Protein AF-A0A952E881-F1 (afdb_monomer)

Foldseek 3Di:
DPPLPDWDWDKDADPPDPQKIKIWTQDPPVRDIDIDIAGNDPVRVVVVVVSVVVVNVVSVVVD

Nearest PDB structures (foldseek):
  1r8y-assembly2_G  TM=4.482E-01  e=5.041E-01  Mus musculus
  2l3c-assembly1_A  TM=5.194E-01  e=2.386E+00  Rattus norvegicus
  2gje-assembly1_A  TM=4.245E-01  e=1.544E+00  Trypanosoma brucei brucei TREU927
  4r5g-assembly2_B-2  TM=4.854E-01  e=4.443E+00  Escherichia coli K-12
  4kop-assembly1_B  TM=3.722E-01  e=4.443E+00  Arabidopsis thaliana

pLDDT: mean 88.18, std 15.0, range [38.5, 98.25]

Mean predicted aligned error: 5.06 Å

Secondary structure (DSSP, 8-state):
---TT----EEEEETTEEEEEEEEEEETTTTEEEEEEEESSHHHHHHHHHHHHHHHHHHHHT-

Structure (mmCIF, N/CA/C/O backbone):
data_AF-A0A952E881-F1
#
_entry.id   AF-A0A952E881-F1
#
loop_
_atom_site.group_PDB
_atom_site.id
_atom_site.type_symbol
_atom_site.label_atom_id
_atom_site.label_alt_id
_atom_site.label_comp_id
_atom_site.label_asym_id
_atom_site.label_entity_id
_atom_site.label_seq_id
_atom_site.pdbx_PDB_ins_code
_atom_site.Cartn_x
_atom_site.Cartn_y
_atom_site.Cartn_z
_atom_site.occupancy
_atom_site.B_iso_or_equiv
_atom_site.auth_seq_id
_atom_site.auth_comp_id
_atom_site.auth_asym_id
_atom_site.auth_atom_id
_atom_site.pdbx_PDB_model_num
ATOM 1 N N . MET A 1 1 ? 5.540 -10.602 -23.199 1.00 38.50 1 MET A N 1
ATOM 2 C CA . MET A 1 1 ? 6.157 -9.995 -21.999 1.00 38.50 1 MET A CA 1
ATOM 3 C C . MET A 1 1 ? 5.062 -9.299 -21.212 1.00 38.50 1 MET A C 1
ATOM 5 O O . MET A 1 1 ? 4.401 -8.436 -21.771 1.00 38.50 1 MET A O 1
ATOM 9 N N . LYS A 1 2 ? 4.785 -9.748 -19.981 1.00 40.59 2 LYS A N 1
ATOM 10 C CA . LYS A 1 2 ? 3.779 -9.135 -19.098 1.00 40.59 2 LYS A CA 1
ATOM 11 C C . LYS A 1 2 ? 4.255 -7.717 -18.782 1.00 40.59 2 LYS A C 1
ATOM 13 O O . LYS A 1 2 ? 5.413 -7.558 -18.415 1.00 40.59 2 LYS A O 1
ATOM 18 N N . ASP A 1 3 ? 3.404 -6.726 -19.007 1.00 47.28 3 ASP A N 1
ATOM 19 C CA . ASP A 1 3 ? 3.742 -5.305 -18.922 1.00 47.28 3 ASP A CA 1
ATOM 20 C C . ASP A 1 3 ? 4.313 -4.973 -17.531 1.00 47.28 3 ASP A C 1
ATOM 22 O O . ASP A 1 3 ? 3.580 -4.865 -16.549 1.00 47.28 3 ASP A O 1
ATOM 26 N N . LEU A 1 4 ? 5.642 -4.858 -17.438 1.00 55.69 4 LEU A N 1
ATOM 27 C CA . LEU A 1 4 ? 6.392 -4.546 -16.210 1.00 55.69 4 LEU A CA 1
ATOM 28 C C . LEU A 1 4 ? 6.095 -3.130 -15.679 1.00 55.69 4 LEU A C 1
ATOM 30 O O . LEU A 1 4 ? 6.610 -2.742 -14.637 1.00 55.69 4 LEU A O 1
ATOM 34 N N . ARG A 1 5 ? 5.267 -2.360 -16.393 1.00 60.66 5 ARG A N 1
ATOM 35 C CA . ARG A 1 5 ? 5.003 -0.938 -16.152 1.00 60.66 5 ARG A CA 1
ATOM 36 C C . ARG A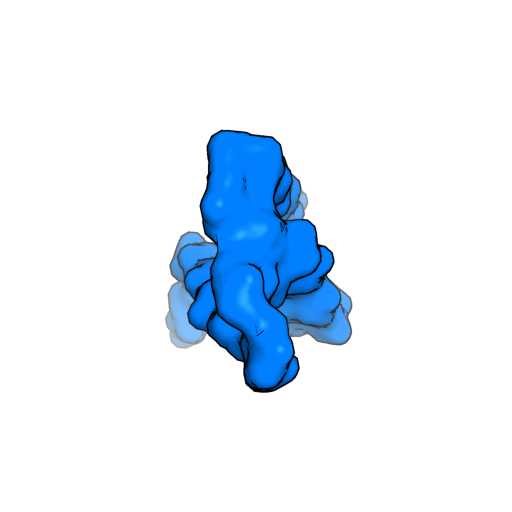 1 5 ? 3.737 -0.655 -15.349 1.00 60.66 5 ARG A C 1
ATOM 38 O O . ARG A 1 5 ? 3.490 0.497 -15.011 1.00 60.66 5 ARG A O 1
ATOM 45 N N . ASN A 1 6 ? 2.918 -1.665 -15.048 1.00 72.69 6 ASN A N 1
ATOM 46 C CA . ASN A 1 6 ? 1.640 -1.436 -14.378 1.00 72.69 6 ASN A CA 1
ATOM 47 C C . ASN A 1 6 ? 1.768 -1.633 -12.858 1.00 72.69 6 ASN A C 1
ATOM 49 O O . ASN A 1 6 ? 1.703 -2.755 -12.349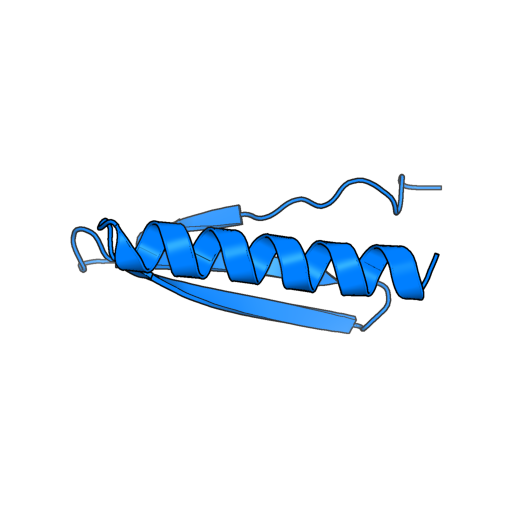 1.00 72.69 6 ASN A O 1
ATOM 53 N N . ILE A 1 7 ? 1.977 -0.532 -12.130 1.00 85.31 7 ILE A N 1
ATOM 54 C CA . ILE A 1 7 ? 2.039 -0.534 -10.664 1.00 85.31 7 ILE A CA 1
ATOM 55 C C . ILE A 1 7 ? 0.639 -0.811 -10.119 1.00 85.31 7 ILE A C 1
ATOM 57 O O . ILE A 1 7 ? -0.260 0.021 -10.224 1.00 85.31 7 ILE A O 1
ATOM 61 N N . ARG A 1 8 ? 0.456 -1.977 -9.496 1.00 91.69 8 ARG A N 1
ATOM 62 C CA . ARG A 1 8 ? -0.792 -2.341 -8.818 1.00 91.69 8 ARG A CA 1
ATOM 63 C C . ARG A 1 8 ? -0.573 -2.418 -7.314 1.00 91.69 8 ARG A C 1
ATOM 65 O O . ARG A 1 8 ? -0.010 -3.391 -6.819 1.00 91.69 8 ARG A O 1
ATOM 72 N N . ILE A 1 9 ? -1.065 -1.412 -6.597 1.00 94.94 9 ILE A N 1
ATOM 73 C CA . ILE A 1 9 ? -1.159 -1.432 -5.135 1.00 94.94 9 ILE A CA 1
ATOM 74 C C . ILE A 1 9 ? -2.510 -2.040 -4.758 1.00 94.94 9 ILE A C 1
ATOM 76 O O . ILE A 1 9 ? -3.549 -1.632 -5.276 1.00 94.94 9 ILE A O 1
ATOM 80 N N . VAL A 1 10 ? -2.501 -3.037 -3.876 1.00 96.81 10 VAL A N 1
ATOM 81 C CA . VAL A 1 10 ? -3.716 -3.672 -3.354 1.00 96.81 10 VAL A CA 1
ATOM 82 C C . VAL A 1 10 ? -3.910 -3.239 -1.911 1.00 96.81 10 VAL A C 1
ATOM 84 O O . VAL A 1 10 ? -2.972 -3.314 -1.126 1.00 96.81 10 VAL A O 1
ATOM 87 N N . ILE A 1 11 ? -5.126 -2.825 -1.558 1.00 97.25 11 ILE A N 1
ATOM 88 C CA . ILE A 1 11 ? -5.501 -2.440 -0.194 1.00 97.25 11 ILE A CA 1
ATOM 89 C C . ILE A 1 11 ? -6.451 -3.503 0.353 1.00 97.25 11 ILE A C 1
ATOM 91 O O . ILE A 1 11 ? -7.417 -3.876 -0.314 1.00 97.25 11 ILE A O 1
ATOM 95 N N . LYS A 1 12 ? -6.169 -4.007 1.554 1.00 96.94 12 LYS A N 1
ATOM 96 C CA . LYS A 1 12 ? -7.032 -4.943 2.281 1.00 96.94 12 LYS A CA 1
ATOM 97 C C . LYS A 1 12 ? -7.320 -4.411 3.674 1.00 96.94 12 LYS A C 1
ATOM 99 O O 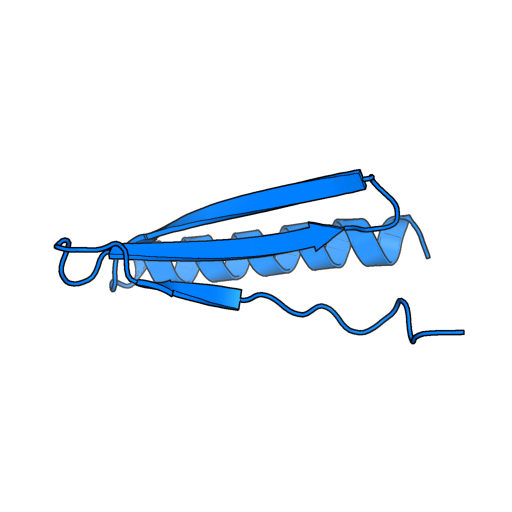. LYS A 1 12 ? -6.424 -3.877 4.318 1.00 96.94 12 LYS A O 1
ATOM 104 N N . SER A 1 13 ? -8.553 -4.575 4.134 1.00 96.19 13 SER A N 1
ATOM 105 C CA . SER A 1 13 ? -8.914 -4.355 5.535 1.00 96.19 13 SER A CA 1
ATOM 106 C C . SER A 1 13 ? -8.220 -5.381 6.427 1.00 96.19 13 SER A C 1
ATOM 108 O O . SER A 1 13 ? -7.967 -6.506 5.992 1.00 96.19 13 SER A O 1
ATOM 110 N N . VAL A 1 14 ? -7.924 -4.996 7.664 1.00 94.88 14 VAL A N 1
ATOM 111 C CA . VAL A 1 14 ? -7.402 -5.916 8.677 1.00 94.88 14 VAL A CA 1
ATOM 112 C C . VAL A 1 14 ? -8.572 -6.522 9.444 1.00 94.88 1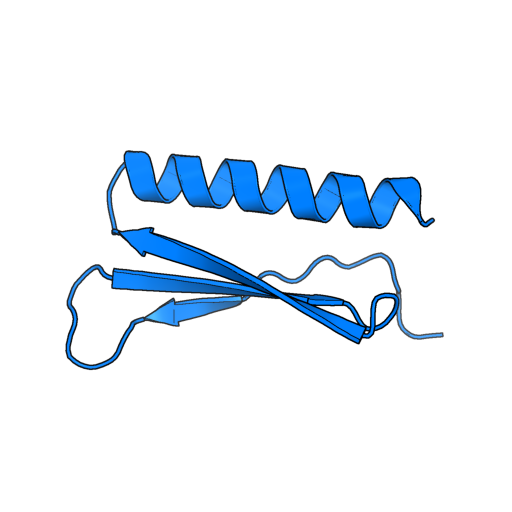4 VAL A C 1
ATOM 114 O O . VAL A 1 14 ? -9.442 -5.805 9.943 1.00 94.88 14 VAL A O 1
ATOM 117 N N . ASP A 1 15 ? -8.610 -7.852 9.516 1.00 90.75 15 ASP A N 1
ATOM 118 C CA . ASP A 1 15 ? -9.717 -8.577 10.140 1.00 90.75 15 ASP A CA 1
ATOM 119 C C . ASP A 1 15 ? -9.928 -8.133 11.591 1.00 90.75 15 ASP A C 1
ATOM 121 O O . ASP A 1 15 ? -8.982 -7.962 12.363 1.00 90.75 15 ASP A O 1
ATOM 125 N N . ASN A 1 16 ? -11.197 -7.936 11.957 1.00 89.38 16 ASN A N 1
ATOM 126 C CA . ASN A 1 16 ? -11.637 -7.449 13.268 1.00 89.38 16 ASN A CA 1
ATOM 127 C C . ASN A 1 16 ? -11.075 -6.075 13.688 1.00 89.38 16 ASN A C 1
ATOM 129 O O . ASN A 1 16 ? -11.170 -5.719 14.863 1.00 89.38 16 ASN A O 1
ATOM 133 N N . ARG A 1 17 ? -10.533 -5.275 12.758 1.00 90.81 17 ARG A N 1
ATOM 134 C CA . ARG A 1 17 ? -10.016 -3.928 13.041 1.00 90.81 17 ARG A CA 1
ATOM 135 C C . ARG A 1 17 ? -10.627 -2.888 12.107 1.00 90.81 17 ARG A C 1
ATOM 137 O O . ARG A 1 17 ? -10.207 -2.697 10.968 1.00 90.81 17 ARG A O 1
ATOM 144 N N . LYS A 1 18 ? -11.680 -2.225 12.590 1.00 91.94 18 LYS A N 1
ATOM 145 C CA . LYS A 1 18 ? -12.429 -1.237 11.805 1.00 91.94 18 LYS A CA 1
ATOM 146 C C . LYS A 1 18 ? -11.553 -0.022 11.496 1.00 91.94 18 LYS A C 1
ATOM 148 O O . LYS A 1 18 ? -11.023 0.601 12.407 1.00 91.94 18 LYS A O 1
ATOM 153 N N . GLY A 1 19 ? -11.487 0.341 10.218 1.00 94.00 19 GLY A N 1
ATOM 154 C CA . GLY A 1 19 ? -10.711 1.488 9.751 1.00 94.00 19 GLY A CA 1
ATOM 155 C C . GLY A 1 19 ? -9.206 1.230 9.704 1.00 94.00 19 GLY A C 1
ATOM 156 O O . GLY A 1 19 ? -8.455 2.179 9.536 1.00 94.00 19 GLY A O 1
ATOM 157 N N . GLU A 1 20 ? -8.749 -0.014 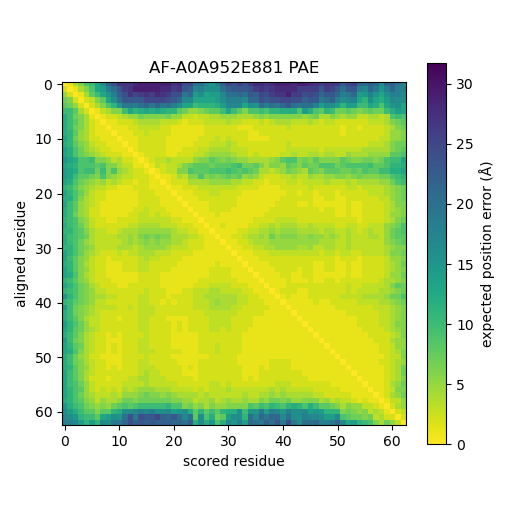9.847 1.00 97.56 20 GLU A N 1
ATOM 158 C CA . GLU A 1 20 ? -7.342 -0.377 9.679 1.00 97.56 20 GLU A CA 1
ATOM 159 C C . GLU A 1 20 ? -7.168 -1.181 8.386 1.00 97.56 20 GLU A C 1
ATOM 161 O O . GLU A 1 20 ? -7.934 -2.106 8.090 1.00 97.56 20 GLU A O 1
ATOM 166 N N . HIS A 1 21 ? -6.154 -0.826 7.600 1.00 98.00 21 HIS A N 1
ATOM 167 C CA . HIS A 1 21 ? -5.887 -1.424 6.299 1.00 98.00 21 HIS A CA 1
ATOM 168 C C . HIS A 1 21 ? -4.392 -1.668 6.087 1.00 98.00 21 HIS A C 1
ATOM 170 O O . HIS A 1 21 ? -3.533 -0.968 6.621 1.00 98.00 21 HIS A O 1
ATOM 176 N N . ILE A 1 22 ? -4.077 -2.636 5.232 1.00 97.94 22 ILE A N 1
ATOM 177 C CA . ILE A 1 22 ? -2.735 -2.870 4.706 1.00 97.94 22 ILE A CA 1
ATOM 178 C C . ILE A 1 22 ? -2.777 -2.652 3.199 1.00 97.94 22 ILE A C 1
ATOM 180 O O . ILE A 1 22 ? -3.519 -3.331 2.483 1.00 97.94 22 ILE A O 1
ATOM 184 N N . ALA A 1 23 ? -1.953 -1.725 2.721 1.00 98.12 23 ALA A N 1
ATOM 185 C CA . ALA A 1 23 ? -1.664 -1.568 1.305 1.00 98.12 23 ALA A CA 1
ATOM 186 C C . ALA A 1 23 ? -0.353 -2.285 0.973 1.00 98.12 23 ALA A C 1
ATOM 188 O O . ALA A 1 23 ? 0.619 -2.161 1.717 1.00 98.12 23 ALA A O 1
ATOM 189 N N . TYR A 1 24 ? -0.304 -3.032 -0.128 1.00 97.44 24 TYR A N 1
ATOM 190 C CA . TYR A 1 24 ? 0.907 -3.739 -0.542 1.00 97.44 24 TYR A CA 1
ATOM 191 C C . TYR A 1 24 ? 1.109 -3.759 -2.057 1.00 97.44 24 TYR A C 1
ATOM 193 O O . TYR A 1 24 ? 0.161 -3.694 -2.843 1.00 97.44 24 TYR A O 1
ATOM 201 N N . TYR A 1 25 ? 2.377 -3.870 -2.446 1.00 95.12 25 TYR A N 1
ATOM 202 C CA . TYR A 1 25 ? 2.852 -4.033 -3.815 1.00 95.12 25 TYR A CA 1
ATOM 203 C C . TYR A 1 25 ? 3.875 -5.170 -3.859 1.00 95.12 25 TYR A C 1
ATOM 205 O O . TYR A 1 25 ? 4.820 -5.200 -3.068 1.00 95.12 25 TYR A O 1
ATOM 213 N N . GLN A 1 26 ? 3.696 -6.093 -4.802 1.00 93.31 26 GLN A N 1
ATOM 214 C CA . GLN A 1 26 ? 4.607 -7.215 -5.007 1.00 93.31 26 GLN A CA 1
ATOM 215 C C . GLN A 1 26 ? 5.522 -6.931 -6.201 1.00 93.31 26 GLN A C 1
ATOM 217 O O . GLN A 1 26 ? 5.059 -6.821 -7.336 1.00 93.31 26 GLN A O 1
ATOM 222 N N . SER A 1 27 ? 6.828 -6.847 -5.945 1.00 89.00 27 SER A N 1
ATOM 223 C CA . SER A 1 27 ? 7.852 -6.663 -6.972 1.00 89.00 27 SER A CA 1
ATOM 224 C C . SER A 1 27 ? 8.422 -8.013 -7.391 1.00 89.00 27 SER A C 1
ATOM 226 O O . SER A 1 27 ? 9.128 -8.663 -6.620 1.00 89.00 27 SER A O 1
ATOM 228 N N . ALA A 1 28 ? 8.153 -8.427 -8.631 1.00 84.88 28 ALA A N 1
ATOM 229 C CA . ALA A 1 28 ? 8.785 -9.617 -9.201 1.00 84.88 28 ALA A CA 1
ATOM 230 C C . ALA A 1 28 ? 10.292 -9.407 -9.437 1.00 84.88 28 ALA A C 1
ATOM 232 O O . ALA A 1 28 ? 11.073 -10.326 -9.213 1.00 84.88 28 ALA A O 1
ATOM 233 N N . LEU A 1 29 ? 10.697 -8.192 -9.831 1.00 83.75 29 LEU A N 1
ATOM 234 C CA . LEU A 1 29 ? 12.097 -7.840 -10.091 1.00 83.75 29 LEU A CA 1
ATOM 235 C C . LEU A 1 29 ? 12.960 -7.966 -8.831 1.00 83.75 29 LEU A C 1
ATOM 237 O O . LEU A 1 29 ? 14.036 -8.548 -8.870 1.00 83.75 29 LEU A O 1
ATOM 241 N N . MET A 1 30 ? 12.473 -7.428 -7.713 1.00 86.69 30 MET A N 1
ATOM 242 C CA . MET A 1 30 ? 13.205 -7.440 -6.443 1.00 86.69 30 MET A CA 1
ATOM 243 C C . MET A 1 30 ? 12.938 -8.695 -5.608 1.00 86.69 30 MET A C 1
ATOM 245 O O . MET A 1 30 ? 13.502 -8.825 -4.529 1.00 86.69 30 MET A O 1
ATOM 249 N N . GLN A 1 31 ? 12.043 -9.579 -6.067 1.00 89.12 31 GLN A N 1
ATOM 250 C CA . GLN A 1 31 ? 11.559 -10.736 -5.307 1.00 89.12 31 GLN A CA 1
ATOM 251 C C . GLN A 1 31 ? 11.094 -10.365 -3.884 1.00 89.12 31 GLN A C 1
ATOM 253 O O . GLN A 1 31 ? 11.335 -11.090 -2.923 1.00 89.12 31 GLN A O 1
ATOM 258 N N . ALA A 1 32 ? 10.420 -9.219 -3.746 1.00 91.06 32 ALA A N 1
ATOM 259 C CA . ALA A 1 32 ? 10.042 -8.648 -2.454 1.00 91.06 32 ALA A CA 1
ATOM 260 C C . ALA A 1 32 ? 8.614 -8.090 -2.467 1.00 91.06 32 ALA A C 1
ATOM 262 O O . ALA A 1 32 ? 8.094 -7.673 -3.507 1.00 91.06 32 ALA A O 1
ATOM 263 N N . THR A 1 33 ? 7.991 -8.049 -1.287 1.00 95.00 33 THR A N 1
ATOM 264 C CA . THR A 1 33 ? 6.704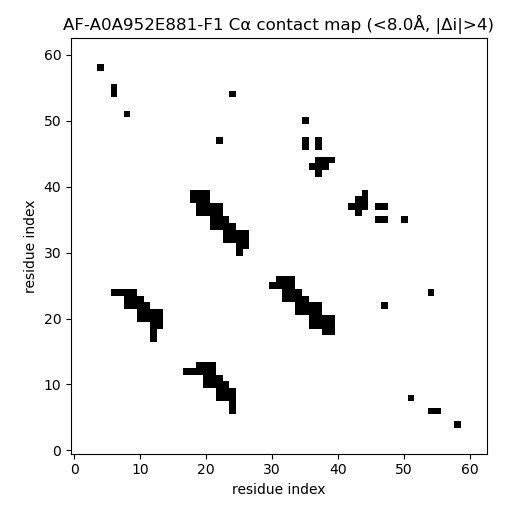 -7.378 -1.067 1.00 95.00 33 THR A CA 1
ATOM 265 C C . THR A 1 33 ? 6.921 -6.161 -0.187 1.00 95.00 33 THR A C 1
ATOM 267 O O . THR A 1 33 ? 7.453 -6.273 0.914 1.00 95.00 33 THR A O 1
ATOM 270 N N . PHE A 1 34 ? 6.484 -5.005 -0.671 1.00 95.44 34 PHE A N 1
ATOM 271 C CA . PHE A 1 34 ? 6.448 -3.775 0.104 1.00 95.44 34 PHE A CA 1
ATOM 272 C C . PHE A 1 34 ? 5.038 -3.596 0.647 1.00 95.44 34 PHE A C 1
ATOM 274 O O . PHE A 1 34 ? 4.069 -3.771 -0.095 1.00 95.44 34 PHE A O 1
ATOM 281 N N . SER A 1 35 ? 4.916 -3.229 1.917 1.00 97.44 35 SER A N 1
ATOM 282 C CA . SER A 1 35 ? 3.623 -3.010 2.558 1.00 97.44 35 SER A CA 1
ATOM 283 C C . SER A 1 35 ? 3.655 -1.807 3.485 1.00 97.44 35 SER A C 1
ATOM 285 O O . SER A 1 35 ? 4.662 -1.563 4.149 1.00 97.44 35 SER A O 1
ATOM 287 N N . VAL A 1 36 ? 2.530 -1.106 3.576 1.00 97.81 36 VAL A N 1
ATOM 288 C CA . VAL A 1 36 ? 2.294 -0.043 4.551 1.00 97.81 36 VAL A CA 1
ATOM 289 C C . VAL A 1 36 ? 0.984 -0.307 5.284 1.00 97.81 36 VAL A C 1
ATOM 291 O O . VAL A 1 36 ? -0.024 -0.677 4.678 1.00 97.81 36 VAL A O 1
ATOM 294 N N . TYR A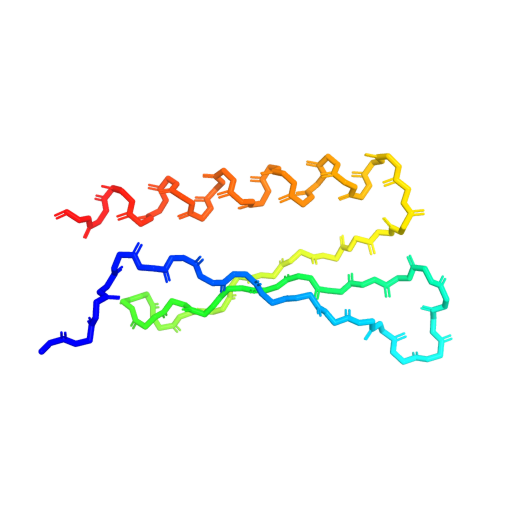 1 37 ? 1.016 -0.131 6.602 1.00 98.00 37 TYR A N 1
ATOM 295 C CA . TYR A 1 37 ? -0.164 -0.172 7.454 1.00 98.00 37 TYR A CA 1
ATOM 296 C C . TYR A 1 37 ? -0.759 1.229 7.546 1.00 98.00 37 TYR A C 1
ATOM 298 O O . TYR A 1 37 ? -0.030 2.185 7.816 1.00 98.00 37 TYR A O 1
ATOM 306 N N . ILE A 1 38 ? -2.060 1.363 7.313 1.00 97.81 38 ILE A N 1
ATOM 307 C CA . ILE A 1 38 ? -2.745 2.655 7.293 1.00 97.81 38 ILE A CA 1
ATOM 308 C C . ILE A 1 38 ? -4.054 2.586 8.073 1.00 97.81 38 ILE A C 1
ATOM 310 O O . ILE A 1 38 ? -4.726 1.558 8.106 1.00 97.81 38 ILE A O 1
ATOM 314 N N . ASN A 1 39 ? -4.422 3.718 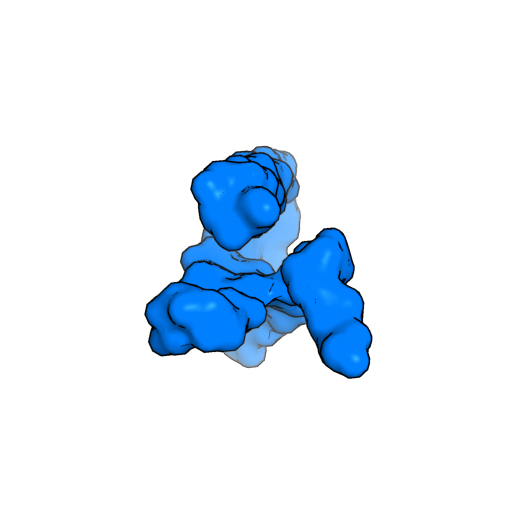8.661 1.00 97.62 39 ASN A N 1
ATOM 315 C CA . ASN A 1 39 ? -5.734 3.929 9.258 1.00 97.62 39 ASN A CA 1
ATOM 316 C C . ASN A 1 39 ? -6.612 4.739 8.293 1.00 97.62 39 ASN A C 1
ATOM 318 O O . ASN A 1 39 ? -6.092 5.536 7.513 1.00 97.62 39 ASN A O 1
ATOM 322 N N . ASP A 1 40 ? -7.929 4.588 8.372 1.00 95.88 40 ASP A N 1
ATOM 323 C CA . ASP A 1 40 ? -8.910 5.350 7.597 1.00 95.88 40 ASP A CA 1
ATOM 324 C C . ASP A 1 40 ? -9.051 6.771 8.163 1.00 95.88 40 ASP A C 1
ATOM 326 O O . ASP A 1 40 ? -9.984 7.122 8.886 1.00 95.88 40 ASP A O 1
ATOM 330 N N . ASN A 1 41 ? -8.014 7.572 7.931 1.00 97.25 41 ASN A N 1
ATOM 331 C CA . ASN A 1 41 ? -7.936 8.978 8.287 1.00 97.25 41 ASN A CA 1
ATOM 332 C C . ASN A 1 41 ? -6.943 9.710 7.368 1.00 97.25 41 ASN A C 1
ATOM 334 O O . ASN A 1 41 ? -6.249 9.105 6.546 1.00 97.25 41 ASN A O 1
ATOM 338 N N . ILE A 1 42 ? -6.840 11.031 7.531 1.00 97.56 42 ILE A N 1
ATOM 339 C CA . ILE A 1 42 ? -5.994 11.876 6.675 1.00 97.56 42 ILE A CA 1
ATOM 340 C C . ILE A 1 42 ? -4.506 11.496 6.719 1.00 97.56 42 ILE A C 1
ATOM 342 O O . ILE A 1 42 ? -3.818 11.571 5.702 1.00 97.56 42 ILE A O 1
ATOM 346 N N . PHE A 1 43 ? -4.006 11.029 7.865 1.00 97.50 43 PHE A N 1
ATOM 347 C CA . PHE A 1 43 ? -2.617 10.592 7.994 1.00 97.50 43 PHE A CA 1
ATOM 348 C C . PHE A 1 43 ? -2.378 9.255 7.292 1.00 97.50 43 PHE A C 1
ATOM 350 O O . PHE A 1 43 ? -1.334 9.078 6.667 1.00 97.50 43 PHE A O 1
ATOM 357 N N . GLY A 1 44 ? -3.346 8.337 7.330 1.00 97.62 44 GLY A N 1
ATOM 358 C CA . GLY A 1 44 ? -3.282 7.096 6.562 1.00 97.62 44 GLY A CA 1
ATOM 359 C C . GLY A 1 44 ? -3.329 7.336 5.055 1.00 97.62 44 GLY A C 1
ATOM 360 O O . GLY A 1 44 ? -2.555 6.723 4.321 1.00 97.62 44 GLY A O 1
ATOM 361 N N . ALA A 1 45 ? -4.138 8.294 4.592 1.00 97.19 45 ALA A N 1
ATOM 362 C CA . ALA A 1 45 ? -4.132 8.723 3.193 1.00 97.19 45 ALA A CA 1
ATOM 363 C C . ALA A 1 45 ? -2.770 9.310 2.778 1.00 97.19 45 ALA A C 1
ATOM 365 O O . ALA A 1 45 ? -2.241 8.970 1.718 1.00 97.19 45 ALA A O 1
ATOM 366 N N . LEU A 1 46 ? -2.155 10.133 3.637 1.00 98.25 46 LEU A N 1
ATOM 367 C CA . LEU A 1 46 ? -0.816 10.676 3.398 1.00 98.25 46 LEU A CA 1
ATOM 368 C C . LEU A 1 46 ? 0.256 9.574 3.357 1.00 98.25 46 LEU A C 1
ATOM 370 O O . LEU A 1 46 ? 1.134 9.598 2.494 1.00 98.25 46 LEU A O 1
ATOM 374 N N . ALA A 1 47 ? 0.179 8.597 4.262 1.00 98.19 47 ALA A N 1
ATOM 375 C CA . ALA A 1 47 ? 1.079 7.448 4.277 1.00 98.19 47 ALA A CA 1
ATOM 376 C C . ALA A 1 47 ? 0.931 6.597 3.005 1.00 98.19 47 ALA A C 1
ATOM 378 O O . ALA A 1 47 ? 1.936 6.215 2.406 1.00 98.19 47 ALA A O 1
ATOM 379 N N . LEU A 1 48 ? -0.304 6.360 2.548 1.00 97.69 48 LEU A N 1
ATOM 380 C CA . LEU A 1 48 ? -0.584 5.646 1.303 1.00 97.69 48 LEU A CA 1
ATOM 381 C C . LEU A 1 48 ? -0.028 6.386 0.078 1.00 97.69 4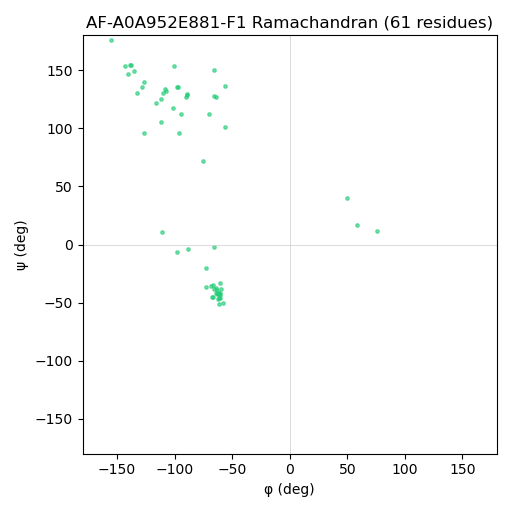8 LEU A C 1
ATOM 383 O O . LEU A 1 48 ? 0.562 5.759 -0.800 1.00 97.69 48 LEU A O 1
ATOM 387 N N . HIS A 1 49 ? -0.172 7.712 0.033 1.00 97.62 49 HIS A N 1
ATOM 388 C CA . HIS A 1 49 ? 0.393 8.534 -1.035 1.00 97.62 49 HIS A CA 1
ATOM 389 C C . HIS A 1 49 ? 1.925 8.424 -1.082 1.00 97.62 49 HIS A C 1
ATOM 391 O O . HIS A 1 49 ? 2.477 8.066 -2.120 1.00 97.62 49 HIS A O 1
ATOM 397 N N . LYS A 1 50 ? 2.607 8.614 0.057 1.00 98.12 50 LYS A N 1
ATOM 398 C CA . LYS A 1 50 ? 4.073 8.466 0.152 1.00 98.12 50 LYS A CA 1
ATOM 399 C C . LYS A 1 50 ? 4.547 7.061 -0.215 1.00 98.12 50 LYS A C 1
ATOM 401 O O . LYS A 1 50 ? 5.582 6.897 -0.857 1.00 98.12 50 LYS A O 1
ATOM 406 N N . PHE A 1 51 ? 3.786 6.041 0.174 1.00 97.38 51 PHE A N 1
ATOM 407 C CA . PHE A 1 51 ? 4.052 4.666 -0.228 1.00 97.38 51 PHE A CA 1
ATOM 408 C C . PHE A 1 51 ? 3.972 4.505 -1.753 1.00 97.38 51 PHE A C 1
ATOM 410 O O . PHE A 1 51 ? 4.884 3.939 -2.352 1.00 97.38 51 PHE A O 1
ATOM 417 N N . ALA A 1 52 ? 2.944 5.056 -2.403 1.00 95.44 52 ALA A N 1
ATOM 418 C CA . ALA A 1 52 ? 2.817 5.018 -3.859 1.00 95.44 52 ALA A CA 1
ATOM 419 C C . ALA A 1 52 ? 3.953 5.767 -4.583 1.00 95.44 52 ALA A C 1
ATOM 421 O O . ALA A 1 52 ? 4.468 5.267 -5.588 1.00 95.44 52 ALA A O 1
ATOM 422 N N . GLU A 1 53 ? 4.393 6.917 -4.059 1.00 95.62 53 GLU A N 1
ATOM 423 C CA . GLU A 1 53 ? 5.563 7.646 -4.572 1.00 95.62 53 GLU A CA 1
ATOM 424 C C . GLU A 1 53 ? 6.839 6.797 -4.481 1.00 95.62 53 GLU A C 1
ATOM 426 O O . GLU A 1 53 ? 7.583 6.679 -5.458 1.00 95.62 53 GLU A O 1
ATOM 431 N N . MET A 1 54 ? 7.066 6.140 -3.337 1.00 94.75 54 MET A N 1
ATOM 432 C CA . MET A 1 54 ? 8.201 5.237 -3.141 1.00 94.75 54 MET A CA 1
ATOM 433 C C . MET A 1 54 ? 8.194 4.102 -4.173 1.00 94.75 54 MET A C 1
ATOM 435 O O . MET A 1 54 ? 9.208 3.893 -4.842 1.00 94.75 54 MET A O 1
ATOM 439 N N . ILE A 1 55 ? 7.064 3.404 -4.353 1.00 93.62 55 ILE A N 1
ATOM 440 C CA . ILE A 1 55 ? 6.951 2.316 -5.341 1.00 93.62 55 ILE A CA 1
ATOM 441 C C . ILE A 1 55 ? 7.210 2.829 -6.759 1.00 93.62 55 ILE A C 1
ATOM 443 O O . ILE A 1 55 ? 7.966 2.207 -7.505 1.00 93.62 55 ILE A O 1
ATOM 447 N N . SER A 1 56 ? 6.651 3.987 -7.113 1.00 90.31 56 SER A N 1
ATOM 448 C CA . SER A 1 56 ? 6.870 4.603 -8.426 1.00 90.31 56 SER A CA 1
ATOM 449 C C . SER A 1 56 ? 8.346 4.919 -8.658 1.00 90.31 56 SER A C 1
ATOM 451 O O . SER A 1 56 ? 8.879 4.620 -9.723 1.00 90.31 56 SER A O 1
ATOM 453 N N . SER A 1 57 ? 9.047 5.432 -7.643 1.00 89.38 57 SER A N 1
ATOM 454 C CA . SER A 1 57 ? 10.485 5.702 -7.740 1.00 89.38 57 SER A CA 1
ATOM 455 C C . SER A 1 57 ? 11.320 4.432 -7.950 1.00 89.38 57 SER A C 1
ATOM 457 O O . SER A 1 57 ? 12.281 4.452 -8.717 1.00 89.38 57 SER A O 1
ATOM 459 N N . ILE A 1 58 ? 10.939 3.320 -7.309 1.00 83.94 58 ILE A N 1
ATOM 460 C CA . ILE A 1 58 ? 11.623 2.027 -7.434 1.00 83.94 58 ILE A CA 1
ATOM 461 C C . ILE A 1 58 ? 11.440 1.478 -8.847 1.00 83.94 58 ILE A C 1
ATOM 463 O O . ILE A 1 58 ? 12.408 1.029 -9.455 1.00 83.94 58 ILE A O 1
ATOM 467 N N . VAL A 1 59 ? 10.222 1.528 -9.385 1.00 80.38 59 VAL A N 1
ATOM 468 C CA . VAL A 1 59 ? 9.940 1.014 -10.730 1.00 80.38 59 VAL A CA 1
ATOM 469 C C . VAL A 1 59 ? 10.649 1.856 -11.793 1.00 80.38 59 VAL A C 1
ATOM 471 O O . VAL A 1 59 ? 11.330 1.288 -12.641 1.00 80.38 59 VAL A O 1
ATOM 474 N N . THR A 1 60 ? 10.598 3.189 -11.704 1.00 78.81 60 THR A N 1
ATOM 475 C CA . THR A 1 60 ? 11.260 4.085 -12.671 1.00 78.81 60 THR A CA 1
ATOM 476 C C . THR A 1 60 ? 12.788 4.001 -12.631 1.00 78.81 60 THR A C 1
ATOM 478 O O . THR A 1 60 ? 13.418 4.109 -13.673 1.00 78.81 60 THR A O 1
ATOM 481 N N . ARG A 1 61 ? 13.417 3.793 -11.464 1.00 64.25 61 ARG A N 1
ATOM 482 C CA . ARG A 1 61 ? 14.889 3.668 -11.364 1.00 64.25 61 ARG A CA 1
ATOM 483 C C . ARG A 1 61 ? 15.447 2.350 -11.902 1.00 64.25 61 ARG A C 1
ATOM 485 O O . ARG A 1 61 ? 16.644 2.275 -12.151 1.00 64.25 61 ARG A O 1
ATOM 492 N N . ASN A 1 62 ? 14.612 1.322 -12.017 1.00 56.06 62 ASN A N 1
ATOM 493 C CA . ASN A 1 62 ? 15.011 -0.005 -12.488 1.00 56.06 62 ASN A CA 1
ATOM 494 C C . ASN A 1 62 ? 14.414 -0.352 -13.870 1.00 56.06 62 ASN A C 1
ATOM 496 O O . ASN A 1 62 ? 14.462 -1.517 -14.268 1.00 56.06 62 ASN A O 1
ATOM 500 N N . SER A 1 63 ? 13.821 0.636 -14.556 1.00 55.16 63 SER A N 1
ATOM 501 C CA . SER A 1 63 ? 13.323 0.551 -15.940 1.00 55.16 63 SER A CA 1
ATOM 502 C C . SER A 1 63 ? 14.337 1.148 -16.905 1.00 55.16 63 SER A C 1
ATOM 504 O O . SER A 1 63 ? 14.444 0.609 -18.026 1.00 55.16 63 SER A O 1
#

Solvent-accessible surface area (backbone atoms only — not comparable to full-atom values): 3886 Å² total; per-residue (Å²): 131,81,75,90,80,71,86,63,76,46,77,41,76,41,86,99,39,89,57,32,32,40,37,35,37,77,39,78,90,77,73,45,75,51,71,47,81,33,44,80,48,73,67,22,53,50,50,52,51,53,51,51,52,53,53,50,52,55,52,63,76,76,107

Sequence (63 aa):
MKDLRNIRIVIKSVDNRKGEHIAYYQSALMQATFSVYINDNIFGALALHKFAEMISSIVTRNS

Radius of gyration: 12.85 Å; Cα contacts (8 Å, |Δi|>4): 73; chains: 1; bounding box: 27×23×35 Å